Protein AF-A0A1A8Q210-F1 (afdb_monomer_lite)

Sequence (98 aa):
PDLIRDDGTQPEAGAEPAAEFLKCNKAAWRMPCQYLVILHQGTHAPQVQRTIRRLRAKAARRGYLLEILRTYSGALPGFLVKMSRDVLHLAVKLPHVH

Radius of gyration: 18.22 Å; chains: 1; bounding box: 65×32×29 Å

Organism: NCBI:txid704102

Secondary structure (DSSP, 8-state):
------------S--PPPPP----SSGGG--TTEEEEEB-TT--HHHHHHHHHHHHHHHHTTT---EEEEEE-SSS-EEEEE--GGGHHHHHTSTTB-

InterPro domains:
  IPR037045 Peptidase S8 propeptide/proteinase inhibitor I9 superfamily [G3DSA:3.30.70.80] (18-98)

Foldseek 3Di:
DDDPDPPPPPVPDDDDPQADDDFDPDPVPTDAQKDKWWFAPPQAPVNQVVQVVQLCVVQVVVVWDKDWPAADGDPTGTTMMRTHPVSVVVSSPTPRTD

pLDDT: mean 83.69, std 18.02, range [39.25, 97.0]

Structure (mmCIF, N/CA/C/O backbone):
data_AF-A0A1A8Q210-F1
#
_entry.id   AF-A0A1A8Q210-F1
#
loop_
_atom_site.group_PDB
_atom_site.id
_atom_site.type_symbol
_atom_site.label_atom_id
_atom_site.label_alt_id
_atom_site.label_comp_id
_atom_site.label_asym_id
_atom_site.label_entity_id
_atom_site.label_seq_id
_atom_site.pdbx_PDB_ins_code
_atom_site.Cartn_x
_atom_site.Cartn_y
_atom_site.Cartn_z
_atom_site.occupancy
_atom_site.B_iso_or_equiv
_atom_site.auth_seq_id
_atom_site.auth_comp_id
_atom_site.auth_asym_id
_atom_site.auth_atom_id
_atom_site.pdbx_PDB_model_num
ATOM 1 N N . PRO A 1 1 ? -52.072 -16.667 -2.971 1.00 45.06 1 PRO A N 1
ATOM 2 C CA . PRO A 1 1 ? -51.522 -16.750 -4.347 1.00 45.06 1 PRO A CA 1
ATOM 3 C C . PRO A 1 1 ? -51.816 -15.435 -5.091 1.00 45.06 1 PRO A C 1
ATOM 5 O O . PRO A 1 1 ? -52.977 -15.097 -5.261 1.00 45.06 1 PRO A O 1
ATOM 8 N N . ASP A 1 2 ? -50.866 -14.570 -5.422 1.00 40.59 2 ASP A N 1
ATOM 9 C CA . ASP A 1 2 ? -49.439 -14.755 -5.669 1.00 40.59 2 ASP A CA 1
ATOM 10 C C . ASP A 1 2 ? -48.673 -13.505 -5.212 1.00 40.59 2 ASP A C 1
ATOM 12 O O . ASP A 1 2 ? -49.127 -12.378 -5.419 1.00 40.59 2 ASP A O 1
ATOM 16 N N . LEU A 1 3 ? -47.530 -13.724 -4.556 1.00 47.72 3 LEU A N 1
ATOM 17 C CA . LEU A 1 3 ? -46.599 -12.680 -4.141 1.00 47.72 3 LEU A CA 1
ATOM 18 C C . LEU A 1 3 ? -45.857 -12.171 -5.380 1.00 47.72 3 LEU A C 1
ATOM 20 O O . LEU A 1 3 ? -45.006 -12.876 -5.922 1.00 47.72 3 LEU A O 1
ATOM 24 N N . ILE A 1 4 ? -46.102 -10.928 -5.785 1.00 49.25 4 ILE A N 1
ATOM 25 C CA . ILE A 1 4 ? -45.166 -10.232 -6.668 1.00 49.25 4 ILE A CA 1
ATOM 26 C C . ILE A 1 4 ? -43.977 -9.830 -5.792 1.00 49.25 4 ILE A C 1
ATOM 28 O O . ILE A 1 4 ? -44.054 -8.886 -5.008 1.00 49.25 4 ILE A O 1
ATOM 32 N N . ARG A 1 5 ? -42.906 -10.630 -5.877 1.00 46.19 5 ARG A N 1
ATOM 33 C CA . ARG A 1 5 ? -41.575 -10.314 -5.352 1.00 46.19 5 ARG A CA 1
ATOM 34 C C . ARG A 1 5 ? -41.131 -8.981 -5.945 1.00 46.19 5 ARG A C 1
ATOM 36 O O . ARG A 1 5 ? -40.786 -8.907 -7.121 1.00 46.19 5 ARG A O 1
ATOM 43 N N . ASP A 1 6 ? -41.145 -7.960 -5.103 1.00 44.72 6 ASP A N 1
ATOM 44 C CA . ASP A 1 6 ? -40.298 -6.784 -5.229 1.00 44.72 6 ASP A CA 1
ATOM 45 C C . ASP A 1 6 ? -38.844 -7.279 -5.199 1.00 44.72 6 ASP A C 1
ATOM 47 O O . ASP A 1 6 ? -38.298 -7.598 -4.143 1.00 44.72 6 ASP A O 1
ATOM 51 N N . ASP A 1 7 ? -38.242 -7.472 -6.374 1.00 41.69 7 ASP A N 1
ATOM 52 C CA . ASP A 1 7 ? -36.807 -7.733 -6.494 1.00 41.69 7 ASP A CA 1
ATOM 53 C C . ASP A 1 7 ? -36.095 -6.382 -6.387 1.00 41.69 7 ASP A C 1
ATOM 55 O O . ASP A 1 7 ? -35.549 -5.832 -7.346 1.00 41.69 7 ASP A O 1
ATOM 59 N N . GLY A 1 8 ? -36.179 -5.810 -5.184 1.00 40.53 8 GLY A N 1
ATOM 60 C CA . GLY A 1 8 ? -35.354 -4.708 -4.743 1.00 40.53 8 GLY A CA 1
ATOM 61 C C . GLY A 1 8 ? -33.902 -5.156 -4.780 1.00 40.53 8 GLY A C 1
ATOM 62 O O . GLY A 1 8 ? -33.338 -5.580 -3.774 1.00 40.53 8 GLY A O 1
ATOM 63 N N . THR A 1 9 ? -33.269 -5.039 -5.946 1.00 49.41 9 THR A N 1
ATOM 64 C CA . THR A 1 9 ? -31.813 -4.984 -6.033 1.00 49.41 9 THR A CA 1
ATOM 65 C C . THR A 1 9 ? -31.405 -3.635 -5.447 1.00 49.41 9 THR A C 1
ATOM 67 O O . THR A 1 9 ? -31.121 -2.677 -6.164 1.00 49.41 9 THR A O 1
ATOM 70 N N . GLN A 1 10 ? -31.435 -3.534 -4.116 1.00 41.53 10 GLN A N 1
ATOM 71 C CA . GLN A 1 10 ? -30.664 -2.525 -3.413 1.00 41.53 10 GLN A CA 1
ATOM 72 C C . GLN A 1 10 ? -29.198 -2.798 -3.761 1.00 41.53 10 GLN A C 1
ATOM 74 O O . GLN A 1 10 ? -28.709 -3.894 -3.477 1.00 41.53 10 GLN A O 1
ATOM 79 N N . PRO A 1 11 ? -28.477 -1.854 -4.386 1.00 44.66 11 PRO A N 1
ATOM 80 C CA . PRO A 1 11 ? -27.033 -1.946 -4.432 1.00 44.66 11 PRO A CA 1
ATOM 81 C C . PRO A 1 11 ? -26.549 -1.917 -2.982 1.00 44.66 11 PRO A C 1
ATOM 83 O O . PRO A 1 11 ? -26.663 -0.904 -2.290 1.00 44.66 11 PRO A O 1
ATOM 86 N N . GLU A 1 12 ? -26.101 -3.082 -2.522 1.00 45.44 12 GLU A N 1
ATOM 87 C CA . GLU A 1 12 ? -25.451 -3.304 -1.239 1.00 45.44 12 GLU A CA 1
ATOM 88 C C . GLU A 1 12 ? -24.490 -2.147 -0.935 1.00 45.44 12 GLU A C 1
ATOM 90 O O . GLU A 1 12 ? -23.590 -1.840 -1.718 1.00 45.44 12 GLU A O 1
ATOM 95 N N . ALA A 1 13 ? -24.768 -1.491 0.192 1.00 40.47 13 ALA A N 1
ATOM 96 C CA . ALA A 1 13 ? -23.902 -0.644 0.999 1.00 40.47 13 ALA A CA 1
ATOM 97 C C . ALA A 1 13 ? -22.628 -0.109 0.318 1.00 40.47 13 ALA A C 1
ATOM 99 O O . ALA A 1 13 ? -21.617 -0.800 0.232 1.00 40.47 13 ALA A O 1
ATOM 100 N N . GLY A 1 14 ? -22.693 1.171 -0.068 1.00 39.25 14 GLY A N 1
ATOM 101 C CA . GLY A 1 14 ? -21.575 2.106 -0.222 1.00 39.25 14 GLY A CA 1
ATOM 102 C C . GLY A 1 14 ? -20.233 1.479 -0.581 1.00 39.25 14 GLY A C 1
ATOM 103 O O . GLY A 1 14 ? -19.459 1.134 0.308 1.00 39.25 14 GLY A O 1
ATOM 104 N N . ALA A 1 15 ? -19.934 1.395 -1.879 1.00 50.00 15 ALA A N 1
ATOM 105 C CA . ALA A 1 15 ? -18.587 1.114 -2.350 1.00 50.00 15 ALA A CA 1
ATOM 106 C C . ALA A 1 15 ? -17.622 2.110 -1.689 1.00 50.00 15 ALA A C 1
ATOM 108 O O . ALA A 1 15 ? -17.590 3.283 -2.068 1.00 50.00 15 ALA A O 1
ATOM 109 N N . GLU A 1 16 ? -16.880 1.663 -0.668 1.00 56.03 16 GLU A N 1
ATOM 110 C CA . GLU A 1 16 ? -15.808 2.474 -0.103 1.00 56.03 16 GLU A CA 1
ATOM 111 C C . GLU A 1 16 ? -14.902 2.901 -1.265 1.00 56.03 16 GLU A C 1
ATOM 113 O O . GLU A 1 16 ? -14.585 2.064 -2.124 1.00 56.03 16 GLU A O 1
ATOM 118 N N . PRO A 1 17 ? -14.542 4.195 -1.353 1.00 59.62 17 PRO A N 1
ATOM 119 C CA . PRO A 1 17 ? -13.769 4.699 -2.473 1.00 59.62 17 PRO A CA 1
ATOM 120 C C . PRO A 1 17 ? -12.496 3.866 -2.609 1.00 59.62 17 PRO A C 1
ATOM 122 O O . PRO A 1 17 ? -11.768 3.641 -1.642 1.00 59.62 17 PRO A O 1
ATOM 125 N N . ALA A 1 18 ? -12.263 3.347 -3.815 1.00 68.94 18 ALA A N 1
ATOM 126 C CA . ALA A 1 18 ? -11.049 2.606 -4.102 1.00 68.94 18 ALA A CA 1
ATOM 127 C C . ALA A 1 18 ? -9.852 3.529 -3.854 1.00 68.94 18 ALA A C 1
ATOM 129 O O . ALA A 1 18 ? -9.829 4.639 -4.380 1.00 68.94 18 ALA A O 1
ATOM 130 N N . ALA A 1 19 ? -8.882 3.060 -3.068 1.00 83.69 19 ALA A N 1
ATOM 131 C CA . ALA A 1 19 ? -7.732 3.869 -2.696 1.00 83.69 19 ALA A CA 1
ATOM 132 C C . ALA A 1 19 ? -7.014 4.460 -3.920 1.00 83.69 19 ALA A C 1
ATOM 134 O O . ALA A 1 19 ? -6.856 3.798 -4.956 1.00 83.69 19 ALA A O 1
ATOM 135 N N . GLU A 1 20 ? -6.552 5.699 -3.801 1.00 89.06 20 GLU A N 1
ATOM 136 C CA . GLU A 1 20 ? -5.909 6.391 -4.914 1.00 89.06 20 GLU A CA 1
ATOM 137 C C . GLU A 1 20 ? -4.413 6.059 -5.016 1.00 89.06 20 GLU A C 1
ATOM 139 O O . GLU A 1 20 ? -3.689 5.929 -4.029 1.00 89.06 20 GLU A O 1
ATOM 144 N N . PHE A 1 21 ? -3.899 5.948 -6.248 1.00 90.00 21 PHE A N 1
ATOM 145 C CA . PHE A 1 21 ? -2.460 5.813 -6.484 1.00 90.00 21 PHE A CA 1
ATOM 146 C C . PHE A 1 21 ? -1.857 7.119 -7.000 1.00 90.00 21 PHE A C 1
ATOM 148 O O . PHE A 1 21 ? -1.963 7.455 -8.182 1.00 90.00 21 PHE A O 1
ATOM 155 N N . LEU A 1 22 ? -1.146 7.814 -6.114 1.00 91.44 22 LEU A N 1
ATOM 156 C CA . LEU A 1 22 ? -0.470 9.070 -6.418 1.00 91.44 22 LEU A CA 1
ATOM 157 C C . LEU A 1 22 ? 1.013 8.848 -6.735 1.00 91.44 22 LEU A C 1
ATOM 159 O O . LEU A 1 22 ? 1.702 8.020 -6.139 1.00 91.44 22 LEU A O 1
ATOM 163 N N . LYS A 1 23 ? 1.533 9.629 -7.684 1.00 92.31 23 LYS A N 1
ATOM 164 C CA . LYS A 1 23 ? 2.954 9.655 -8.051 1.00 92.31 23 LYS A CA 1
ATOM 165 C C . LYS A 1 23 ? 3.381 11.083 -8.355 1.00 92.31 23 LYS A C 1
ATOM 167 O O . LYS A 1 23 ? 2.586 11.875 -8.848 1.00 92.31 23 LYS A O 1
ATOM 172 N N . CYS A 1 24 ? 4.659 11.398 -8.147 1.00 94.44 24 CYS A N 1
ATOM 173 C CA . CYS A 1 24 ? 5.192 12.696 -8.559 1.00 94.44 24 CYS A CA 1
ATOM 174 C C . CYS A 1 24 ? 5.017 12.896 -10.077 1.00 94.44 24 CYS A C 1
ATOM 176 O O . CYS A 1 24 ? 5.329 12.000 -10.873 1.00 94.44 24 CYS A O 1
ATOM 178 N N . ASN A 1 25 ? 4.551 14.073 -10.499 1.00 94.62 25 ASN A N 1
ATOM 179 C CA . ASN A 1 25 ? 4.392 14.397 -11.920 1.00 94.62 25 ASN A CA 1
ATOM 180 C C . ASN A 1 25 ? 5.745 14.471 -12.637 1.00 94.62 25 ASN A C 1
ATOM 182 O O . ASN A 1 25 ? 5.876 13.990 -13.763 1.00 94.62 25 ASN A O 1
ATOM 186 N N . LYS A 1 26 ? 6.783 14.966 -11.953 1.00 96.31 26 LYS A N 1
ATOM 187 C CA . LYS A 1 26 ? 8.140 15.046 -12.493 1.00 96.31 26 LYS A CA 1
ATOM 188 C C . LYS A 1 26 ? 8.843 13.693 -12.384 1.00 96.31 26 LYS A C 1
ATOM 190 O O . LYS A 1 26 ? 9.168 13.233 -11.294 1.00 96.31 26 LYS A O 1
ATOM 195 N N . ALA A 1 27 ? 9.083 13.047 -13.527 1.00 92.75 27 ALA A N 1
ATOM 196 C CA . ALA A 1 27 ? 9.627 11.688 -13.577 1.00 92.75 27 ALA A CA 1
ATOM 197 C C . ALA A 1 27 ? 10.995 11.551 -12.886 1.00 92.75 27 ALA A C 1
ATOM 199 O O . ALA A 1 27 ? 11.202 10.585 -12.159 1.00 92.75 27 ALA A O 1
ATOM 200 N N . ALA A 1 28 ? 11.874 12.545 -13.043 1.00 95.00 28 ALA A N 1
ATOM 201 C CA . ALA A 1 28 ? 13.210 12.564 -12.441 1.00 95.00 28 ALA A CA 1
ATOM 202 C C . ALA A 1 28 ? 13.214 12.614 -10.899 1.00 95.00 28 ALA A C 1
ATOM 204 O O . ALA A 1 28 ? 14.250 12.383 -10.292 1.00 95.00 28 ALA A O 1
ATOM 205 N N . TRP A 1 29 ? 12.080 12.928 -10.262 1.00 95.06 29 TRP A N 1
ATOM 206 C CA . TRP A 1 29 ? 11.949 12.987 -8.798 1.00 95.06 29 TRP A CA 1
ATOM 207 C C . TRP A 1 29 ? 11.235 11.768 -8.213 1.00 95.06 29 TRP A C 1
ATOM 209 O O . TRP A 1 29 ? 11.010 11.687 -7.007 1.00 95.06 29 TRP A O 1
ATOM 219 N N . ARG A 1 30 ? 10.819 10.821 -9.059 1.00 92.62 30 ARG A N 1
ATOM 220 C CA . ARG A 1 30 ? 10.162 9.604 -8.588 1.00 92.62 30 ARG A CA 1
ATOM 221 C C . ARG A 1 30 ? 11.199 8.696 -7.947 1.00 92.62 30 ARG A C 1
ATOM 223 O O . ARG A 1 30 ? 12.206 8.376 -8.566 1.00 92.62 30 ARG A O 1
ATOM 230 N N . MET A 1 31 ? 10.886 8.212 -6.752 1.00 91.69 31 MET A N 1
ATOM 231 C CA . MET A 1 31 ? 11.628 7.133 -6.110 1.00 91.69 31 MET A CA 1
ATOM 232 C C . MET A 1 31 ? 11.016 5.797 -6.551 1.00 91.69 31 MET A C 1
ATOM 234 O O . MET A 1 31 ? 9.883 5.497 -6.166 1.00 91.69 31 MET A O 1
ATOM 238 N N . PRO A 1 32 ? 11.690 5.004 -7.402 1.00 88.00 32 PRO A N 1
ATOM 239 C CA . PRO A 1 32 ? 11.142 3.733 -7.853 1.00 88.00 32 PRO A CA 1
ATOM 240 C C . PRO A 1 32 ? 11.095 2.718 -6.706 1.00 88.00 32 PRO A C 1
ATOM 242 O O . PRO A 1 32 ? 11.933 2.727 -5.803 1.00 88.00 32 PRO A O 1
ATOM 245 N N . CYS A 1 33 ? 10.112 1.818 -6.770 1.00 92.19 33 CYS A N 1
ATOM 246 C CA . CYS A 1 33 ? 9.942 0.682 -5.858 1.00 92.19 33 CYS A CA 1
ATOM 247 C C . CYS A 1 33 ? 9.768 1.037 -4.370 1.00 92.19 33 CYS A C 1
ATOM 249 O O . CYS A 1 33 ? 9.805 0.136 -3.536 1.00 92.19 33 CYS A O 1
ATOM 251 N N . GLN A 1 34 ? 9.570 2.311 -4.023 1.00 95.25 34 GLN A N 1
ATOM 252 C CA . GLN A 1 34 ? 9.243 2.759 -2.671 1.00 95.25 34 GLN A CA 1
ATOM 253 C C . GLN A 1 34 ? 7.896 3.469 -2.677 1.00 95.25 34 GLN A C 1
ATOM 255 O O . GLN A 1 34 ? 7.655 4.360 -3.490 1.00 95.25 34 GLN A O 1
ATOM 260 N N . TYR A 1 35 ? 7.022 3.065 -1.762 1.00 94.94 35 TYR A N 1
ATOM 261 C CA . TYR A 1 35 ? 5.641 3.523 -1.717 1.00 94.94 35 TYR A CA 1
ATOM 262 C C . TYR A 1 35 ? 5.243 3.860 -0.289 1.00 94.94 35 TYR A C 1
ATOM 264 O O . TYR A 1 35 ? 5.474 3.076 0.635 1.00 94.94 35 TYR A O 1
ATOM 272 N N . LEU A 1 36 ? 4.623 5.025 -0.125 1.00 95.12 36 LEU A N 1
ATOM 273 C CA . LEU A 1 36 ? 3.960 5.401 1.112 1.00 95.12 36 LEU A CA 1
ATOM 274 C C . LEU A 1 36 ? 2.509 4.923 1.038 1.00 95.12 36 LEU A C 1
ATOM 276 O O . LEU A 1 36 ? 1.764 5.356 0.164 1.00 95.12 36 LEU A O 1
ATOM 280 N N . VAL A 1 37 ? 2.128 4.023 1.941 1.00 95.25 37 VAL A N 1
ATOM 281 C CA . VAL A 1 37 ? 0.740 3.578 2.100 1.00 95.25 37 VAL A CA 1
ATOM 282 C C . VAL A 1 37 ? 0.127 4.383 3.235 1.00 95.25 37 VAL A C 1
ATOM 284 O O . VAL A 1 37 ? 0.586 4.281 4.377 1.00 95.25 37 VAL A O 1
ATOM 287 N N . ILE A 1 38 ? -0.884 5.185 2.911 1.00 94.19 38 ILE A N 1
ATOM 288 C CA . ILE A 1 38 ? -1.620 6.021 3.862 1.00 94.19 38 ILE A CA 1
ATOM 289 C C . ILE A 1 38 ? -2.942 5.326 4.174 1.00 94.19 38 ILE A C 1
ATOM 291 O O . ILE A 1 38 ? -3.614 4.820 3.277 1.00 94.19 38 ILE A O 1
ATOM 295 N N . LEU A 1 39 ? -3.280 5.248 5.458 1.00 92.81 39 LEU A N 1
ATOM 296 C CA . LEU A 1 39 ? -4.525 4.663 5.928 1.00 92.81 39 LEU A CA 1
ATOM 297 C C . LEU A 1 39 ? -5.509 5.759 6.354 1.00 92.81 39 LEU A C 1
ATOM 299 O O . LEU A 1 39 ? -5.112 6.893 6.628 1.00 92.81 39 LEU A O 1
ATOM 303 N N . HIS A 1 40 ? -6.792 5.406 6.436 1.00 89.94 40 HIS A N 1
ATOM 304 C CA . HIS A 1 40 ? -7.859 6.288 6.896 1.00 89.94 40 HIS A CA 1
ATOM 305 C C . HIS A 1 40 ? -7.519 6.938 8.242 1.00 89.94 40 HIS A C 1
ATOM 307 O O . HIS A 1 40 ? -6.965 6.303 9.151 1.00 89.94 40 HIS A O 1
ATOM 313 N N . GLN A 1 41 ? -7.910 8.205 8.378 1.00 84.56 4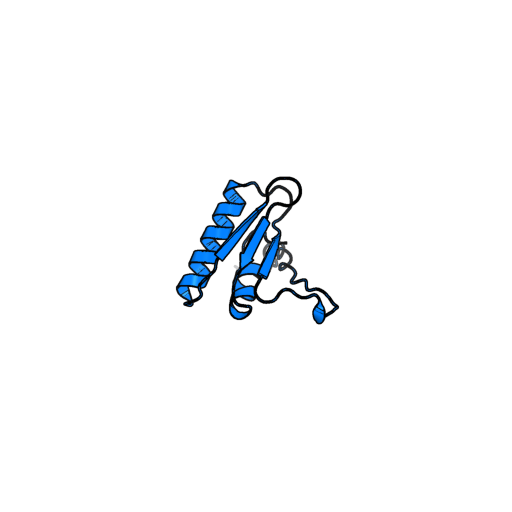1 GLN A N 1
ATOM 314 C CA . GLN A 1 41 ? -7.811 8.948 9.631 1.00 84.56 41 GLN A CA 1
ATOM 315 C C . GLN A 1 41 ? -8.544 8.194 10.752 1.00 84.56 41 GLN A C 1
ATOM 317 O O . GLN A 1 41 ? -9.624 7.648 10.542 1.00 84.56 41 GLN A O 1
ATOM 322 N N . GLY A 1 42 ? -7.920 8.104 11.930 1.00 83.50 42 GLY A N 1
ATOM 323 C CA . GLY A 1 42 ? -8.402 7.273 13.044 1.00 83.50 42 GLY A CA 1
ATOM 324 C C . GLY A 1 42 ? -7.872 5.833 13.056 1.00 83.50 42 GLY A C 1
ATOM 325 O O . GLY A 1 42 ? -8.118 5.104 14.014 1.00 83.50 42 GLY A O 1
ATOM 326 N N . THR 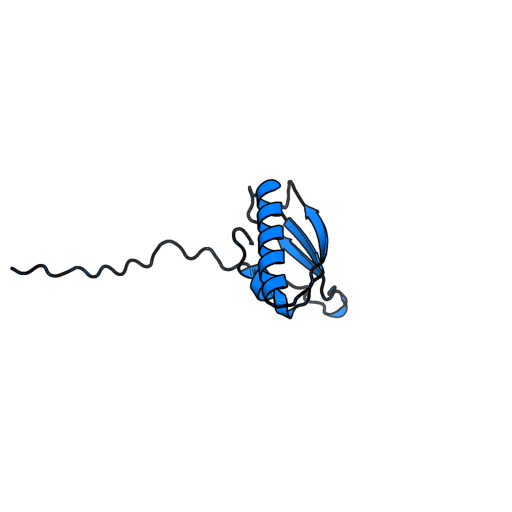A 1 43 ? -7.089 5.414 12.053 1.00 86.94 43 THR A N 1
ATOM 327 C CA . THR A 1 43 ? -6.436 4.099 12.086 1.00 86.94 43 THR A CA 1
ATOM 328 C C . THR A 1 43 ? -5.329 4.061 13.146 1.00 86.94 43 THR A C 1
ATOM 330 O O . THR A 1 43 ? -4.357 4.813 13.083 1.00 86.94 43 THR A O 1
ATOM 333 N N . HIS A 1 44 ? -5.425 3.144 14.109 1.00 88.50 44 HIS A N 1
ATOM 334 C CA . HIS A 1 44 ? -4.441 3.021 15.190 1.00 88.50 44 HIS A CA 1
ATOM 335 C C . HIS A 1 44 ? -3.275 2.085 14.832 1.00 88.50 44 HIS A C 1
ATOM 337 O O . HIS A 1 44 ? -3.379 1.212 13.967 1.00 88.50 44 HIS A O 1
ATOM 343 N N . ALA A 1 45 ? -2.158 2.199 15.559 1.00 90.50 45 ALA A N 1
ATOM 344 C CA . ALA A 1 45 ? -0.945 1.411 15.310 1.00 90.50 45 ALA A CA 1
ATOM 345 C C . ALA A 1 45 ? -1.174 -0.120 15.193 1.00 90.50 45 ALA A C 1
ATOM 347 O O . ALA A 1 45 ? -0.608 -0.734 14.283 1.00 90.50 45 ALA A O 1
ATOM 348 N N . PRO A 1 46 ? -2.035 -0.773 16.005 1.00 92.38 46 PRO A N 1
ATOM 349 C CA . PRO A 1 46 ? -2.322 -2.199 15.834 1.00 92.38 46 PRO A CA 1
ATOM 350 C C . PRO A 1 46 ? -2.989 -2.538 14.492 1.00 92.38 46 PRO A C 1
ATOM 352 O O . PRO A 1 46 ? -2.722 -3.602 13.924 1.00 92.38 46 PRO A O 1
ATOM 355 N N . GLN A 1 47 ? -3.838 -1.648 13.969 1.00 91.94 47 GLN A N 1
ATOM 356 C CA . GLN A 1 47 ? -4.477 -1.810 12.661 1.00 91.94 47 GLN A CA 1
ATOM 357 C C . GLN A 1 47 ? -3.456 -1.631 11.535 1.00 91.94 47 GLN A C 1
ATOM 359 O O . GLN A 1 47 ? -3.404 -2.480 10.648 1.00 91.94 47 GLN A O 1
ATOM 364 N N . VAL A 1 48 ? -2.558 -0.643 11.631 1.00 93.81 48 VAL A N 1
ATOM 365 C CA . VAL A 1 48 ? -1.425 -0.487 10.696 1.00 93.81 48 VAL A CA 1
ATOM 366 C C . VAL A 1 48 ? -0.611 -1.785 10.615 1.00 93.81 48 VAL A C 1
ATOM 368 O O . VAL A 1 48 ? -0.363 -2.308 9.528 1.00 93.81 48 VAL A O 1
ATOM 371 N N . GLN A 1 49 ? -0.279 -2.385 11.762 1.00 95.19 49 GLN A N 1
ATOM 372 C CA . GLN A 1 49 ? 0.442 -3.662 11.810 1.00 95.19 49 GLN A CA 1
ATOM 373 C C . GLN A 1 49 ? -0.359 -4.830 11.209 1.00 95.19 49 GLN A C 1
ATOM 375 O O . GLN A 1 49 ? 0.210 -5.712 10.561 1.00 95.19 49 GLN A O 1
ATOM 380 N N . ARG A 1 50 ? -1.688 -4.870 11.390 1.00 94.88 50 ARG A N 1
ATOM 381 C CA . ARG A 1 50 ? -2.555 -5.860 10.719 1.00 94.88 50 ARG A CA 1
ATOM 382 C C . ARG A 1 50 ? -2.542 -5.679 9.199 1.00 94.88 50 ARG A C 1
ATOM 384 O O . ARG A 1 50 ? -2.421 -6.678 8.489 1.00 94.88 50 ARG A O 1
ATOM 391 N N . THR A 1 51 ? -2.589 -4.445 8.706 1.00 95.00 51 THR A N 1
ATOM 392 C CA . THR A 1 51 ? -2.520 -4.139 7.271 1.00 95.00 51 THR A CA 1
ATOM 393 C C . THR A 1 51 ? -1.171 -4.540 6.675 1.00 95.00 51 THR A C 1
ATOM 395 O O . THR A 1 51 ? -1.141 -5.220 5.649 1.00 95.00 51 THR A O 1
ATOM 398 N N . ILE A 1 52 ? -0.061 -4.253 7.365 1.00 96.19 52 ILE A N 1
ATOM 399 C CA . ILE A 1 52 ? 1.289 -4.702 6.977 1.00 96.19 52 ILE A CA 1
ATOM 400 C C . ILE A 1 52 ? 1.356 -6.231 6.869 1.00 96.19 52 ILE A C 1
ATOM 402 O O . ILE A 1 52 ? 1.829 -6.771 5.866 1.00 96.19 52 ILE A O 1
ATOM 406 N N . ARG A 1 53 ? 0.853 -6.953 7.880 1.00 96.25 53 ARG A N 1
ATOM 407 C CA . ARG A 1 53 ? 0.813 -8.425 7.869 1.00 96.25 53 ARG A CA 1
ATOM 408 C C . ARG A 1 53 ? -0.016 -8.966 6.705 1.00 96.25 53 ARG A C 1
ATOM 410 O O . ARG A 1 53 ? 0.409 -9.907 6.036 1.00 96.25 53 ARG A O 1
ATOM 417 N N . ARG A 1 54 ? -1.171 -8.355 6.422 1.00 95.50 54 ARG A N 1
ATOM 418 C CA . ARG A 1 54 ? -2.035 -8.746 5.300 1.00 95.50 54 ARG A CA 1
ATOM 419 C C . ARG A 1 54 ? -1.355 -8.504 3.951 1.00 95.50 54 ARG A C 1
ATOM 421 O O . ARG A 1 54 ? -1.452 -9.365 3.079 1.00 95.50 54 ARG A O 1
ATOM 428 N N . LEU A 1 55 ? -0.639 -7.390 3.788 1.00 95.62 55 LEU A N 1
ATOM 429 C CA . LEU A 1 55 ? 0.140 -7.115 2.579 1.00 95.62 55 LEU A CA 1
ATOM 430 C C . LEU A 1 55 ? 1.242 -8.162 2.376 1.00 95.62 55 LEU A C 1
ATOM 432 O O . LEU A 1 55 ? 1.319 -8.751 1.300 1.00 95.62 55 LEU A O 1
ATOM 436 N N . ARG A 1 56 ? 2.027 -8.458 3.422 1.00 95.94 56 ARG A N 1
ATOM 437 C CA . ARG A 1 56 ? 3.065 -9.506 3.394 1.00 95.94 56 ARG A CA 1
ATOM 438 C C . ARG A 1 56 ? 2.502 -10.853 2.968 1.00 95.94 56 ARG A C 1
ATOM 440 O O . ARG A 1 56 ? 3.039 -11.473 2.058 1.00 95.94 56 ARG A O 1
ATOM 447 N N . ALA A 1 57 ? 1.390 -11.274 3.566 1.00 95.50 57 ALA A N 1
ATOM 448 C CA . ALA A 1 57 ? 0.754 -12.539 3.219 1.00 95.50 57 ALA A CA 1
ATOM 449 C C . ALA A 1 57 ? 0.282 -12.573 1.754 1.00 95.50 57 ALA A C 1
ATOM 451 O O . ALA A 1 57 ? 0.498 -13.566 1.062 1.00 95.50 57 ALA A O 1
ATOM 452 N N . LYS A 1 58 ? -0.337 -11.492 1.254 1.00 94.38 58 LYS A N 1
ATOM 453 C CA . LYS A 1 58 ? -0.778 -11.397 -0.149 1.00 94.38 58 LYS A CA 1
ATOM 454 C C . LYS A 1 58 ? 0.400 -11.427 -1.131 1.00 94.38 58 LYS A C 1
ATOM 456 O O . LYS A 1 58 ? 0.296 -12.086 -2.162 1.00 94.38 58 LYS A O 1
ATOM 461 N N . ALA A 1 59 ? 1.491 -10.731 -0.816 1.00 94.25 59 ALA A N 1
ATOM 462 C CA . ALA A 1 59 ? 2.688 -10.667 -1.652 1.00 94.25 59 ALA A CA 1
ATOM 463 C C . ALA A 1 59 ? 3.442 -12.006 -1.682 1.00 94.25 59 ALA A C 1
ATOM 465 O O . ALA A 1 59 ? 3.732 -12.516 -2.763 1.00 94.25 59 ALA A O 1
ATOM 466 N N . ALA A 1 60 ? 3.661 -12.624 -0.516 1.00 94.81 60 ALA A N 1
ATOM 467 C CA . ALA A 1 60 ? 4.353 -13.907 -0.398 1.00 94.81 60 ALA A CA 1
ATOM 468 C C . ALA A 1 60 ? 3.632 -15.025 -1.166 1.00 94.81 60 ALA A C 1
ATOM 470 O O . ALA A 1 60 ? 4.273 -15.801 -1.868 1.00 94.81 60 ALA A O 1
ATOM 471 N N . ARG A 1 61 ? 2.290 -15.053 -1.132 1.00 94.25 61 ARG A N 1
ATOM 472 C CA . ARG A 1 61 ? 1.472 -15.991 -1.930 1.00 94.25 61 ARG A CA 1
ATOM 473 C C . ARG A 1 61 ? 1.679 -15.867 -3.442 1.00 94.25 61 ARG A C 1
ATOM 475 O O . ARG A 1 61 ? 1.313 -16.777 -4.173 1.00 94.25 61 ARG A O 1
ATOM 482 N N . ARG A 1 62 ? 2.211 -14.739 -3.912 1.00 92.81 62 ARG A N 1
ATOM 483 C CA . ARG A 1 62 ? 2.510 -14.471 -5.323 1.00 92.81 62 ARG A CA 1
ATOM 484 C C . ARG A 1 62 ? 4.014 -14.460 -5.620 1.00 92.81 62 ARG A C 1
ATOM 486 O O . ARG A 1 62 ? 4.399 -14.052 -6.706 1.00 92.81 62 ARG A O 1
ATOM 493 N N . GLY A 1 63 ? 4.855 -14.877 -4.668 1.00 94.81 63 GLY A N 1
ATOM 494 C CA . GLY A 1 63 ? 6.309 -14.934 -4.840 1.00 94.81 63 GLY A CA 1
ATOM 495 C C . GLY A 1 63 ? 7.021 -13.581 -4.753 1.00 94.81 63 GLY A C 1
ATOM 496 O O . GLY A 1 63 ? 8.178 -13.480 -5.148 1.00 94.81 63 GLY A O 1
ATOM 497 N N . TYR A 1 64 ? 6.363 -12.538 -4.235 1.00 94.62 64 TYR A N 1
ATOM 498 C CA . TYR A 1 64 ? 6.981 -11.220 -4.090 1.00 94.62 64 TYR A CA 1
ATOM 499 C C . TYR A 1 64 ? 7.549 -11.002 -2.689 1.00 94.62 64 TYR A C 1
ATOM 501 O O . TYR A 1 64 ? 6.866 -11.213 -1.683 1.00 94.62 64 TYR A O 1
ATOM 509 N N . LEU A 1 65 ? 8.777 -10.484 -2.641 1.00 91.88 65 LEU A N 1
ATOM 510 C CA . LEU A 1 65 ? 9.391 -9.964 -1.426 1.00 91.88 65 LEU A CA 1
ATOM 511 C C . LEU A 1 65 ? 9.011 -8.492 -1.229 1.00 91.88 65 LEU A C 1
ATOM 513 O O . LEU A 1 65 ? 8.915 -7.721 -2.185 1.00 91.88 65 LEU A O 1
ATOM 517 N N . LEU A 1 66 ? 8.823 -8.102 0.029 1.00 95.50 66 LEU A N 1
ATOM 518 C CA . LEU A 1 66 ? 8.643 -6.710 0.413 1.00 95.50 66 LEU A CA 1
ATOM 519 C C . LEU A 1 66 ? 9.403 -6.399 1.697 1.00 95.50 66 LEU A C 1
ATOM 521 O O . LEU A 1 66 ? 9.581 -7.265 2.555 1.00 95.50 66 LEU A O 1
ATOM 525 N N . GLU A 1 67 ? 9.792 -5.141 1.843 1.00 96.94 67 GLU A N 1
ATOM 526 C CA . GLU A 1 67 ? 10.527 -4.633 2.995 1.00 96.94 67 GLU A CA 1
ATOM 527 C C . GLU A 1 67 ? 9.784 -3.426 3.572 1.00 96.94 67 GLU A C 1
ATOM 529 O O . GLU A 1 67 ? 9.442 -2.487 2.858 1.00 96.94 67 GLU A O 1
ATOM 534 N N . ILE A 1 68 ? 9.497 -3.457 4.874 1.00 96.88 68 ILE A N 1
ATOM 535 C CA . ILE A 1 68 ? 8.832 -2.344 5.558 1.00 96.88 68 ILE A CA 1
ATOM 536 C C . ILE A 1 68 ? 9.932 -1.447 6.112 1.00 96.88 68 ILE A C 1
ATOM 538 O O . ILE A 1 68 ? 10.629 -1.852 7.036 1.00 96.88 68 ILE A O 1
ATOM 542 N N . LEU A 1 69 ? 10.087 -0.255 5.538 1.00 96.75 69 LEU A N 1
ATOM 543 C CA . LEU A 1 69 ? 11.166 0.677 5.875 1.00 96.75 69 LEU A CA 1
ATOM 544 C C . LEU A 1 69 ? 10.828 1.523 7.104 1.00 96.75 69 LEU A C 1
ATOM 546 O O . LEU A 1 69 ? 11.695 1.833 7.918 1.00 96.75 69 LEU A O 1
ATOM 550 N N . ARG A 1 70 ? 9.561 1.932 7.237 1.00 96.19 70 ARG A N 1
ATOM 551 C CA . ARG A 1 70 ? 9.103 2.758 8.359 1.00 96.19 70 ARG A CA 1
ATOM 552 C C . ARG A 1 70 ? 7.608 2.602 8.581 1.00 96.19 70 ARG A C 1
ATOM 554 O O . ARG A 1 70 ? 6.856 2.442 7.627 1.00 96.19 70 ARG A O 1
ATOM 561 N N . THR A 1 71 ? 7.173 2.697 9.830 1.00 96.38 71 THR A N 1
ATOM 562 C CA . THR A 1 71 ? 5.757 2.815 10.196 1.00 96.38 71 THR A CA 1
ATOM 563 C C . THR A 1 71 ? 5.485 4.198 10.759 1.00 96.38 71 THR A C 1
ATOM 565 O O . THR A 1 71 ? 6.317 4.739 11.485 1.00 96.38 71 THR A O 1
ATOM 568 N N . TYR A 1 72 ? 4.319 4.745 10.443 1.00 94.00 72 TYR A N 1
ATOM 569 C CA . TYR A 1 72 ? 3.874 6.057 10.886 1.00 94.00 72 TYR A CA 1
ATOM 570 C C . TYR A 1 72 ? 2.608 5.911 11.727 1.00 94.00 72 TYR A C 1
ATOM 572 O O . TYR A 1 72 ? 1.701 5.139 11.404 1.00 94.00 72 TYR A O 1
ATOM 580 N N . SER A 1 73 ? 2.574 6.653 12.827 1.00 86.50 73 SER A N 1
ATOM 581 C CA . SER A 1 73 ? 1.445 6.767 13.746 1.00 86.50 73 SER A CA 1
ATOM 582 C C . SER A 1 73 ? 1.233 8.237 14.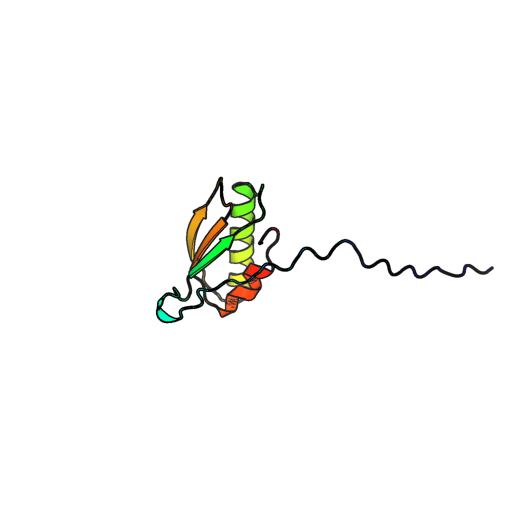097 1.00 86.50 73 SER A C 1
ATOM 584 O O . SER A 1 73 ? 2.184 9.017 14.064 1.00 86.50 73 SER A O 1
ATOM 586 N N . GLY A 1 74 ? 0.009 8.613 14.466 1.00 84.69 74 GLY A N 1
ATOM 587 C CA . GLY A 1 74 ? -0.342 9.998 14.788 1.00 84.69 74 GLY A CA 1
ATOM 588 C C . GLY A 1 74 ? -1.006 10.687 13.600 1.00 84.69 74 GLY A C 1
ATOM 589 O O . GLY A 1 74 ? -2.028 10.200 13.129 1.00 84.69 74 GLY A O 1
ATOM 590 N N . ALA A 1 75 ? -0.421 11.789 13.116 1.00 86.38 75 ALA A N 1
ATOM 591 C CA . ALA A 1 75 ? -1.018 12.647 12.084 1.00 86.38 75 ALA A CA 1
ATOM 592 C C . ALA A 1 75 ? -1.358 11.914 10.770 1.00 86.38 75 ALA A C 1
ATOM 594 O O . ALA A 1 75 ? -2.339 12.241 10.104 1.00 86.38 75 ALA A O 1
ATOM 595 N N . LEU A 1 76 ? -0.545 10.922 10.400 1.00 89.12 76 LEU A N 1
ATOM 596 C CA . LEU A 1 76 ? -0.722 10.108 9.199 1.00 89.12 76 LEU A CA 1
ATOM 597 C C . LEU A 1 76 ? -0.479 8.635 9.555 1.00 89.12 76 LEU A C 1
ATOM 599 O O . LEU A 1 76 ? 0.681 8.216 9.649 1.00 89.12 76 LEU A O 1
ATOM 603 N N . PRO A 1 77 ? -1.535 7.839 9.794 1.00 93.69 77 PRO A N 1
ATOM 604 C CA . PRO A 1 77 ? -1.371 6.412 10.015 1.00 93.69 77 PRO A CA 1
ATOM 605 C C . PRO A 1 77 ? -0.974 5.737 8.701 1.00 93.69 77 PRO A C 1
ATOM 607 O O . PRO A 1 77 ? -1.631 5.902 7.676 1.00 93.69 77 PRO A O 1
ATOM 610 N N . GLY A 1 78 ? 0.130 4.993 8.707 1.00 96.12 78 GLY A N 1
ATOM 611 C CA . GLY A 1 78 ? 0.708 4.524 7.453 1.00 96.12 78 GLY A CA 1
ATOM 612 C C . GLY A 1 78 ? 1.998 3.747 7.600 1.00 96.12 78 GLY A C 1
ATOM 613 O O . GLY A 1 78 ? 2.496 3.499 8.701 1.00 96.12 78 GLY A O 1
ATOM 614 N N . PHE A 1 79 ? 2.571 3.370 6.466 1.00 96.62 79 PHE A N 1
ATOM 615 C CA . PHE A 1 79 ? 3.905 2.785 6.417 1.00 96.62 79 PHE A CA 1
ATOM 61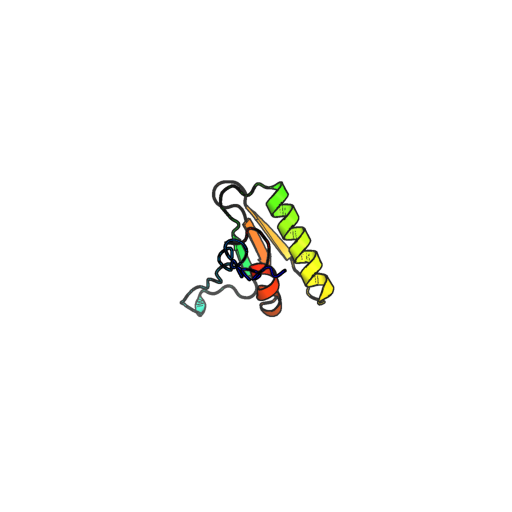6 C C . PHE A 1 79 ? 4.577 3.026 5.067 1.00 96.62 79 PHE A C 1
ATOM 618 O O . PHE A 1 79 ? 3.931 3.078 4.022 1.00 96.62 79 PHE A O 1
ATOM 625 N N . LEU A 1 80 ? 5.900 3.153 5.106 1.00 96.56 80 LEU A N 1
ATOM 626 C CA . LEU A 1 80 ? 6.765 3.160 3.937 1.00 96.56 80 LEU A CA 1
ATOM 627 C C . LEU A 1 80 ? 7.199 1.724 3.645 1.00 96.56 80 LEU A C 1
ATOM 629 O O . LEU A 1 80 ? 7.763 1.047 4.511 1.00 96.56 80 LEU A O 1
ATOM 633 N N . VAL A 1 81 ? 6.952 1.266 2.422 1.00 97.00 81 VAL A N 1
ATOM 634 C CA . VAL A 1 81 ? 7.302 -0.077 1.957 1.00 97.00 81 VAL A CA 1
ATOM 635 C C . VAL A 1 81 ? 8.140 0.001 0.689 1.00 97.00 81 VAL A C 1
ATOM 637 O O . VAL A 1 81 ? 7.840 0.765 -0.228 1.00 97.00 81 VAL A O 1
ATOM 640 N N . LYS A 1 82 ? 9.178 -0.827 0.624 1.00 96.56 82 LYS A N 1
ATOM 641 C CA . LYS A 1 82 ? 9.903 -1.130 -0.602 1.00 96.56 82 LYS A CA 1
ATOM 642 C C . LYS A 1 82 ? 9.348 -2.423 -1.194 1.00 96.56 82 LYS A C 1
ATOM 644 O O . LYS A 1 82 ? 9.350 -3.463 -0.534 1.00 96.5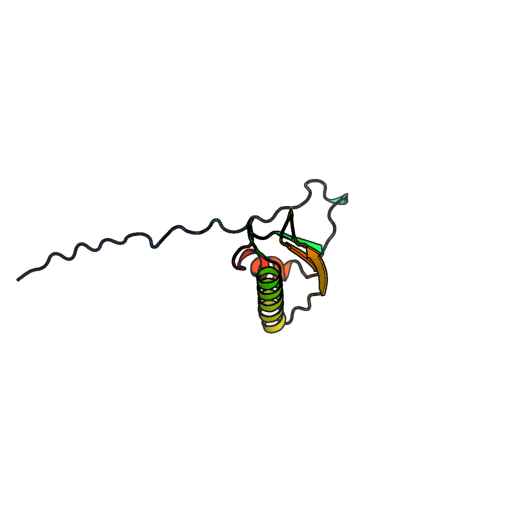6 82 LYS A O 1
ATOM 649 N N . MET A 1 83 ? 8.831 -2.352 -2.416 1.00 95.12 83 MET A N 1
ATOM 650 C CA . MET A 1 83 ? 8.222 -3.482 -3.129 1.00 95.12 83 MET A CA 1
ATOM 651 C C . MET A 1 83 ? 8.215 -3.249 -4.646 1.00 95.12 83 MET A C 1
ATOM 653 O O . MET A 1 83 ? 8.366 -2.115 -5.100 1.00 95.12 83 MET A O 1
ATOM 657 N N . SER A 1 84 ? 8.013 -4.310 -5.437 1.00 92.50 84 SER A N 1
ATOM 658 C CA . SER A 1 84 ? 7.801 -4.170 -6.887 1.00 92.50 84 SER A CA 1
ATOM 659 C C . SER A 1 84 ? 6.477 -3.454 -7.185 1.00 92.50 84 SER A C 1
ATOM 661 O O . SER A 1 84 ? 5.481 -3.619 -6.473 1.00 92.50 84 SER A O 1
ATOM 663 N N . ARG A 1 85 ? 6.448 -2.705 -8.293 1.00 91.25 85 ARG A N 1
ATOM 664 C CA . ARG A 1 85 ? 5.230 -2.097 -8.842 1.00 91.25 85 ARG A CA 1
ATOM 665 C C . ARG A 1 85 ? 4.161 -3.143 -9.175 1.00 91.25 85 ARG A C 1
ATOM 667 O O . ARG A 1 85 ? 2.977 -2.840 -9.060 1.00 91.25 85 ARG A O 1
ATOM 674 N N . ASP A 1 86 ? 4.562 -4.367 -9.509 1.00 90.50 86 ASP A N 1
ATOM 675 C CA . ASP A 1 86 ? 3.647 -5.472 -9.840 1.00 90.50 86 ASP A CA 1
ATOM 676 C C . ASP A 1 86 ? 2.779 -5.905 -8.656 1.00 90.50 86 ASP A C 1
ATOM 678 O O . ASP A 1 86 ? 1.825 -6.653 -8.824 1.00 90.50 86 ASP A O 1
ATOM 682 N N . VAL A 1 87 ? 3.117 -5.459 -7.445 1.00 89.00 87 VAL A N 1
ATOM 683 C CA . VAL A 1 87 ? 2.408 -5.784 -6.201 1.00 89.00 87 VAL A CA 1
ATOM 684 C C . VAL A 1 87 ? 1.512 -4.626 -5.756 1.00 89.00 87 VAL A C 1
ATOM 686 O O 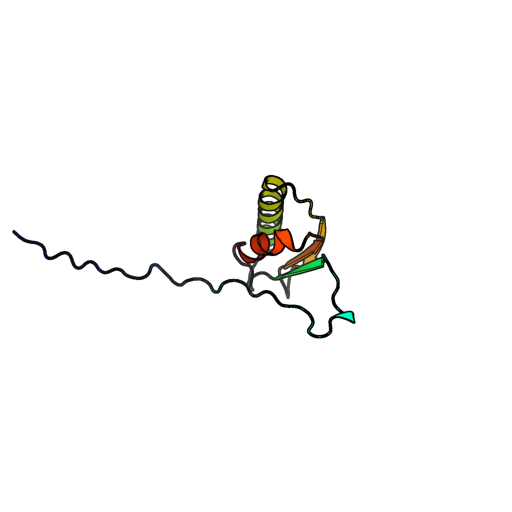. VAL A 1 87 ? 0.748 -4.758 -4.801 1.00 89.00 87 VAL A O 1
ATOM 689 N N . LEU A 1 88 ? 1.567 -3.484 -6.447 1.00 89.94 88 LEU A N 1
ATOM 690 C CA . LEU A 1 88 ? 0.890 -2.259 -6.032 1.00 89.94 88 LEU A CA 1
ATOM 691 C C . LEU A 1 88 ? -0.633 -2.423 -5.980 1.00 89.94 88 LEU A C 1
ATOM 693 O O . LEU A 1 88 ? -1.276 -1.964 -5.038 1.00 89.94 88 LEU A O 1
ATOM 697 N N . HIS A 1 89 ? -1.214 -3.171 -6.920 1.00 88.69 89 HIS A N 1
ATOM 698 C CA . HIS A 1 89 ? -2.649 -3.471 -6.919 1.00 88.69 89 HIS A CA 1
ATOM 699 C C . HIS A 1 89 ? -3.089 -4.300 -5.702 1.00 88.69 89 HIS A C 1
ATOM 701 O O . HIS A 1 89 ? -4.277 -4.328 -5.387 1.00 88.69 89 HIS A O 1
ATOM 707 N N . LEU A 1 90 ? -2.171 -4.994 -5.015 1.00 88.00 90 LEU A N 1
ATOM 708 C CA . LEU A 1 90 ? -2.483 -5.694 -3.765 1.00 88.00 90 LEU A CA 1
ATOM 709 C C . LEU A 1 90 ? -2.596 -4.730 -2.588 1.00 88.00 90 LEU A C 1
ATOM 711 O O . LEU A 1 90 ? -3.398 -5.003 -1.693 1.00 88.00 90 LEU A O 1
ATOM 715 N N . ALA A 1 91 ? -1.806 -3.651 -2.599 1.00 88.38 91 ALA A N 1
ATOM 716 C CA . ALA A 1 91 ? -1.786 -2.627 -1.559 1.00 88.38 91 ALA A CA 1
ATOM 717 C C . ALA A 1 91 ? -3.019 -1.718 -1.631 1.00 88.38 91 ALA A C 1
ATOM 719 O O . ALA A 1 91 ? -3.661 -1.505 -0.612 1.00 88.38 91 ALA A O 1
ATOM 720 N N . VAL A 1 92 ? -3.408 -1.295 -2.837 1.00 87.62 92 VAL A N 1
ATOM 721 C CA . VAL A 1 92 ? -4.610 -0.469 -3.084 1.00 87.62 92 VAL A CA 1
ATOM 722 C C . VAL A 1 92 ? -5.904 -1.186 -2.656 1.00 87.62 92 VAL A C 1
ATOM 724 O O . VAL A 1 92 ? -6.886 -0.562 -2.288 1.00 87.62 92 VAL A O 1
ATOM 727 N N . LYS A 1 93 ? -5.902 -2.526 -2.647 1.00 86.38 93 LYS A N 1
ATOM 728 C CA . LYS A 1 93 ? -7.034 -3.371 -2.216 1.00 86.38 93 LYS A CA 1
ATOM 729 C C . LYS A 1 93 ? -6.943 -3.812 -0.750 1.00 86.38 93 LYS A C 1
ATOM 731 O O . LYS A 1 93 ? -7.448 -4.885 -0.385 1.00 86.38 93 LYS A O 1
ATOM 736 N N . LEU A 1 94 ? -6.171 -3.116 0.078 1.00 85.00 94 LEU A N 1
ATOM 737 C CA . LEU A 1 94 ? -6.134 -3.378 1.514 1.00 85.00 94 LEU A CA 1
ATOM 738 C C . LEU A 1 94 ? -7.224 -2.564 2.213 1.00 85.00 94 LEU A C 1
ATOM 740 O O . LEU A 1 94 ? -7.512 -1.451 1.790 1.00 85.00 94 LEU A O 1
ATOM 744 N N . PRO A 1 95 ? -7.820 -3.107 3.286 1.00 80.75 95 PRO A N 1
ATOM 745 C CA . PRO A 1 95 ? -8.797 -2.355 4.058 1.00 80.75 95 PRO A CA 1
ATOM 746 C C . PRO A 1 95 ? -8.140 -1.116 4.669 1.00 80.75 95 PRO A C 1
ATOM 748 O O . PRO A 1 95 ? -6.974 -1.170 5.080 1.00 80.75 95 PRO A O 1
ATOM 751 N N . HIS A 1 96 ? -8.924 -0.047 4.780 1.00 80.62 96 HIS A N 1
ATOM 752 C CA . HIS A 1 96 ? -8.527 1.227 5.377 1.00 80.62 96 HIS A CA 1
ATOM 753 C C . HIS A 1 96 ? -7.419 1.975 4.635 1.00 80.62 96 HIS A C 1
ATOM 755 O O . HIS A 1 96 ? -6.886 2.911 5.214 1.00 80.62 96 HIS A O 1
ATOM 761 N N . VAL A 1 97 ? -7.035 1.592 3.416 1.00 80.44 97 VAL A N 1
ATOM 762 C CA . VAL A 1 97 ? -6.118 2.409 2.604 1.00 80.44 97 VAL A CA 1
ATOM 763 C C . VAL A 1 97 ? -6.921 3.526 1.947 1.00 80.44 97 VAL A C 1
ATOM 765 O O . VAL A 1 97 ? -8.022 3.262 1.471 1.00 80.44 97 VAL A O 1
ATOM 768 N N . HIS A 1 98 ? -6.383 4.745 1.983 1.00 79.81 98 HIS A N 1
ATOM 769 C CA . HIS A 1 98 ? -6.976 5.935 1.372 1.00 79.81 98 HIS A CA 1
ATOM 770 C C . HIS A 1 98 ? -6.427 6.159 -0.040 1.00 79.81 98 HIS A C 1
ATOM 772 O O . HIS A 1 98 ? -5.220 5.884 -0.239 1.00 79.81 98 HIS A O 1
#